Protein AF-A0A921B786-F1 (afdb_monomer_lite)

Foldseek 3Di:
DVVVVCVVCVQLVVQVVVCCVVPVDADPQLSVCSSVVHHSCVSPNDDPPPPPPPPPPPDPPPPPPPDDDDPPPDPPPPDDDDD

Structure (mmCIF, N/CA/C/O backbone):
data_AF-A0A921B786-F1
#
_entry.id   AF-A0A921B786-F1
#
loop_
_atom_site.group_PDB
_atom_site.id
_atom_site.type_symbol
_atom_site.label_atom_id
_atom_site.label_alt_id
_atom_site.label_comp_id
_atom_site.label_asym_id
_atom_site.label_entity_id
_atom_site.label_seq_id
_atom_site.pdbx_PDB_ins_code
_atom_site.Cartn_x
_atom_site.Cartn_y
_atom_site.Cartn_z
_atom_site.occupancy
_atom_site.B_iso_or_equiv
_atom_site.auth_seq_id
_atom_site.auth_comp_id
_atom_site.auth_asym_id
_atom_site.auth_atom_id
_atom_site.pdbx_PDB_model_num
ATOM 1 N N . MET A 1 1 ? -18.424 10.435 -1.668 1.00 65.62 1 MET A N 1
ATOM 2 C CA . MET A 1 1 ? -18.209 8.971 -1.634 1.00 65.62 1 MET A CA 1
ATOM 3 C C . MET A 1 1 ? -16.728 8.619 -1.571 1.00 65.62 1 MET A C 1
ATOM 5 O O . MET A 1 1 ? -16.349 8.038 -0.568 1.00 65.62 1 MET A O 1
ATOM 9 N N . ALA A 1 2 ? -15.883 9.057 -2.514 1.00 75.44 2 ALA A N 1
ATOM 10 C CA . ALA A 1 2 ? -14.431 8.804 -2.465 1.00 75.44 2 ALA A CA 1
ATOM 1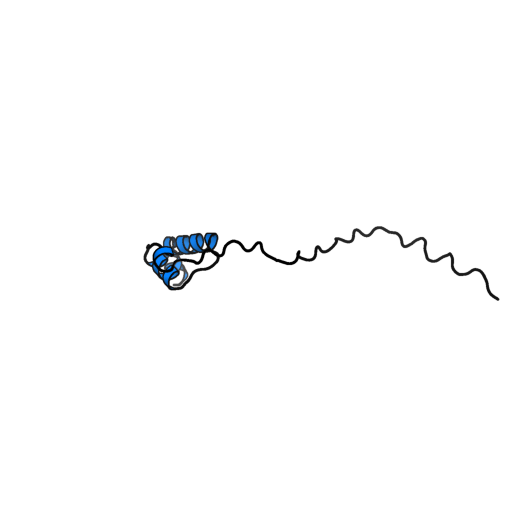1 C C . ALA A 1 2 ? -13.754 9.300 -1.169 1.00 75.44 2 ALA A C 1
ATOM 13 O O . ALA A 1 2 ? -13.092 8.529 -0.494 1.00 75.44 2 ALA A O 1
ATOM 14 N N . ASN A 1 3 ? -14.030 10.535 -0.732 1.00 77.12 3 ASN A N 1
ATOM 15 C CA . ASN A 1 3 ? -13.455 11.076 0.513 1.00 77.12 3 ASN A CA 1
ATOM 16 C C . ASN A 1 3 ? -13.843 10.311 1.790 1.00 77.12 3 ASN A C 1
ATOM 18 O O . ASN A 1 3 ? -13.155 10.437 2.795 1.00 77.12 3 ASN A O 1
ATOM 22 N N . LYS A 1 4 ? -14.962 9.573 1.782 1.00 82.69 4 LYS A N 1
ATOM 23 C CA . LYS A 1 4 ? -15.340 8.730 2.922 1.00 82.69 4 LYS A CA 1
ATOM 24 C C . LYS A 1 4 ? -14.547 7.425 2.882 1.00 82.69 4 LYS A C 1
ATOM 26 O O . LYS A 1 4 ? -13.955 7.067 3.883 1.00 82.69 4 LYS A O 1
ATOM 31 N N . LEU A 1 5 ? -14.471 6.800 1.709 1.00 80.50 5 LEU A N 1
ATOM 32 C CA . LEU A 1 5 ? -13.690 5.584 1.492 1.00 80.50 5 LEU A CA 1
ATOM 33 C C . LEU A 1 5 ? -12.206 5.790 1.836 1.00 80.50 5 LEU A C 1
ATOM 35 O O . LEU A 1 5 ? -11.625 4.971 2.527 1.00 80.50 5 LEU A O 1
ATOM 39 N N . LEU A 1 6 ? -11.622 6.924 1.437 1.00 78.44 6 LEU A N 1
ATOM 40 C CA . LEU A 1 6 ? -10.238 7.271 1.785 1.00 78.44 6 LEU A CA 1
ATOM 41 C C . LEU A 1 6 ? -10.026 7.443 3.297 1.00 78.44 6 LEU A C 1
ATOM 43 O O . LEU A 1 6 ? -8.968 7.101 3.802 1.00 78.44 6 LEU A O 1
ATOM 47 N N . LYS A 1 7 ? -11.026 7.966 4.020 1.00 83.50 7 LYS A N 1
ATOM 48 C CA . LYS A 1 7 ? -10.972 8.097 5.485 1.00 83.50 7 LYS A CA 1
ATOM 49 C C . LYS A 1 7 ? -11.169 6.770 6.206 1.00 83.50 7 LYS A C 1
ATOM 51 O O . LYS A 1 7 ? -10.624 6.594 7.283 1.00 83.50 7 LYS A O 1
ATOM 56 N N . ASP A 1 8 ? -11.980 5.881 5.639 1.00 88.31 8 ASP A N 1
ATOM 57 C CA . ASP A 1 8 ? -12.243 4.564 6.216 1.00 88.31 8 ASP A CA 1
ATOM 58 C C . ASP A 1 8 ? -11.010 3.634 6.094 1.00 88.31 8 ASP A C 1
ATOM 60 O O . ASP A 1 8 ? -10.934 2.655 6.830 1.00 88.31 8 ASP A O 1
ATOM 64 N N . HIS A 1 9 ? -10.055 3.962 5.208 1.00 87.56 9 HIS A N 1
ATOM 65 C CA . HIS A 1 9 ? -8.830 3.195 4.930 1.00 87.56 9 HIS A CA 1
ATOM 66 C C . HIS A 1 9 ? -7.533 3.989 5.200 1.00 87.56 9 HIS A C 1
ATOM 68 O O . HIS A 1 9 ? -6.534 3.837 4.494 1.00 87.56 9 HIS A O 1
ATOM 74 N N . ASP A 1 10 ? -7.555 4.912 6.167 1.00 89.25 10 ASP A N 1
ATOM 75 C CA . ASP A 1 10 ? -6.432 5.824 6.436 1.00 89.25 10 ASP A CA 1
ATOM 76 C C . ASP A 1 10 ? -5.121 5.087 6.761 1.00 89.25 10 ASP A C 1
ATOM 78 O O . ASP A 1 10 ? -4.064 5.440 6.238 1.00 89.25 10 ASP A O 1
ATOM 82 N N . LYS A 1 11 ? -5.207 4.019 7.555 1.00 92.81 11 LYS A N 1
ATOM 83 C CA . LYS A 1 11 ? -4.080 3.180 7.970 1.00 92.81 11 LYS A CA 1
ATOM 84 C C . LYS A 1 11 ? -3.437 2.455 6.803 1.00 92.81 11 LYS A C 1
ATOM 86 O O . LYS A 1 11 ? -2.214 2.414 6.716 1.00 92.81 11 LYS A O 1
ATOM 91 N N . GLU A 1 12 ? -4.243 1.882 5.915 1.00 94.50 12 GLU A N 1
ATOM 92 C CA . GLU A 1 12 ? -3.733 1.181 4.745 1.00 94.50 12 GLU A CA 1
ATOM 93 C C . GLU A 1 12 ? -3.034 2.165 3.798 1.00 94.50 12 GLU A C 1
ATOM 95 O O . GLU A 1 12 ? -1.962 1.860 3.278 1.00 94.50 12 GLU A O 1
ATOM 100 N N . PHE A 1 13 ? -3.569 3.381 3.635 1.00 93.00 13 PHE A N 1
ATOM 101 C CA . PHE A 1 13 ? -2.901 4.431 2.861 1.00 93.00 13 PHE A CA 1
ATOM 102 C C . PHE A 1 13 ? -1.589 4.899 3.489 1.00 93.00 13 PHE A C 1
ATOM 104 O O . PHE A 1 13 ? -0.625 5.123 2.758 1.00 93.00 13 PHE A O 1
ATOM 111 N N . GLU A 1 14 ? -1.531 5.041 4.812 1.00 95.12 14 GLU A N 1
ATOM 112 C CA . GLU A 1 14 ? -0.295 5.408 5.506 1.00 95.12 14 GLU A CA 1
ATOM 113 C C . GLU A 1 14 ? 0.771 4.316 5.363 1.00 95.12 14 GLU A C 1
ATOM 115 O O . GLU A 1 14 ? 1.930 4.624 5.086 1.00 95.12 14 GLU A O 1
ATOM 120 N N . ALA A 1 15 ? 0.375 3.044 5.428 1.00 96.38 15 ALA A N 1
ATOM 121 C CA . ALA A 1 15 ? 1.271 1.921 5.180 1.00 96.38 15 ALA A CA 1
ATOM 122 C C . ALA A 1 15 ? 1.771 1.879 3.724 1.00 96.38 15 ALA A C 1
ATOM 124 O O . ALA A 1 15 ? 2.967 1.698 3.496 1.00 96.38 15 ALA A O 1
ATOM 125 N N . ILE A 1 16 ? 0.895 2.111 2.737 1.00 96.00 16 ILE A N 1
ATOM 126 C CA . ILE A 1 16 ? 1.286 2.200 1.319 1.00 96.00 16 ILE A CA 1
ATOM 127 C C . ILE A 1 16 ? 2.259 3.364 1.098 1.00 96.00 16 ILE A C 1
ATOM 129 O O . ILE A 1 16 ? 3.265 3.206 0.410 1.00 96.00 16 ILE A O 1
ATOM 133 N N . ALA A 1 17 ? 1.978 4.533 1.680 1.00 95.44 17 ALA A N 1
ATOM 134 C CA . ALA A 1 17 ? 2.840 5.703 1.555 1.00 95.44 17 ALA A CA 1
ATOM 135 C C . ALA A 1 17 ? 4.209 5.472 2.208 1.00 95.44 17 ALA A C 1
ATOM 137 O O . ALA A 1 17 ? 5.226 5.809 1.608 1.00 95.44 17 ALA A O 1
ATOM 138 N N . GLY A 1 18 ? 4.241 4.867 3.400 1.00 95.94 18 GLY A N 1
ATOM 139 C CA . GLY A 1 18 ? 5.481 4.493 4.079 1.00 95.94 18 GLY A CA 1
ATOM 140 C C . GLY A 1 18 ? 6.323 3.536 3.239 1.00 95.94 18 GLY A C 1
ATOM 141 O O . GLY A 1 18 ? 7.499 3.796 3.010 1.00 95.94 18 GLY A O 1
ATOM 142 N N . PHE A 1 19 ? 5.697 2.497 2.685 1.00 95.81 19 PHE A N 1
ATOM 143 C CA . PHE A 1 19 ? 6.384 1.541 1.819 1.00 95.81 19 PHE A CA 1
ATOM 144 C C . PHE A 1 19 ? 6.971 2.207 0.565 1.00 95.81 19 PHE A C 1
ATOM 146 O O . PHE A 1 19 ? 8.134 1.996 0.229 1.00 95.81 19 PHE A O 1
ATOM 153 N N . LEU A 1 20 ? 6.201 3.073 -0.103 1.00 95.88 20 LEU A N 1
ATOM 154 C CA . LEU A 1 20 ? 6.662 3.795 -1.294 1.00 95.88 20 LEU A CA 1
ATOM 155 C C . LEU A 1 20 ? 7.765 4.820 -1.001 1.00 95.88 20 LEU A C 1
ATOM 157 O O . LEU A 1 20 ? 8.589 5.082 -1.874 1.00 95.88 20 LEU A O 1
ATOM 161 N N . LEU A 1 21 ? 7.812 5.390 0.205 1.00 95.62 21 LEU A N 1
ATOM 162 C CA . LEU A 1 21 ? 8.915 6.262 0.619 1.00 95.62 21 LEU A CA 1
ATOM 163 C C . LEU A 1 21 ? 10.235 5.496 0.764 1.00 95.62 21 LEU A C 1
ATOM 165 O O . LEU A 1 21 ? 11.293 6.072 0.520 1.00 95.62 21 LEU A O 1
ATOM 169 N N . GLU A 1 22 ? 10.180 4.224 1.157 1.00 93.88 22 GLU A N 1
ATOM 170 C CA . GLU A 1 22 ? 11.362 3.380 1.360 1.00 93.88 22 GLU A CA 1
ATOM 171 C C . GLU A 1 22 ? 11.824 2.685 0.073 1.00 93.88 22 GLU A C 1
ATOM 173 O O . GLU A 1 22 ? 13.026 2.505 -0.129 1.00 93.88 22 GLU A O 1
ATOM 178 N N . HIS A 1 23 ? 10.885 2.314 -0.802 1.00 92.00 23 HIS A N 1
ATOM 179 C CA . HIS A 1 23 ? 11.144 1.413 -1.928 1.00 92.00 23 HIS A CA 1
ATOM 180 C C . HIS A 1 23 ? 10.861 1.999 -3.319 1.00 92.00 23 HIS A C 1
ATOM 182 O O . HIS A 1 23 ? 11.097 1.308 -4.310 1.00 92.00 23 HIS A O 1
ATOM 188 N N . GLU A 1 24 ? 10.373 3.244 -3.407 1.00 91.12 24 GLU A N 1
ATOM 189 C CA . GLU A 1 24 ? 9.990 3.986 -4.630 1.00 91.12 24 GLU A CA 1
ATOM 190 C C . GLU A 1 24 ? 8.825 3.377 -5.434 1.00 91.12 24 GLU A C 1
ATOM 192 O O . GLU A 1 24 ? 7.976 4.100 -5.959 1.00 91.12 24 GLU A O 1
ATOM 197 N N . THR A 1 25 ? 8.752 2.052 -5.514 1.00 92.75 25 THR A N 1
ATOM 198 C CA . THR A 1 25 ? 7.795 1.285 -6.308 1.00 92.75 25 THR A CA 1
ATOM 199 C C . THR A 1 25 ? 7.077 0.248 -5.452 1.00 92.75 25 THR A C 1
ATOM 201 O O . THR A 1 25 ? 7.542 -0.138 -4.380 1.00 92.75 25 THR A O 1
ATOM 204 N N . ILE A 1 26 ? 5.905 -0.180 -5.922 1.00 95.56 26 ILE A N 1
ATOM 205 C CA . ILE A 1 26 ? 5.114 -1.235 -5.295 1.00 95.56 26 ILE A CA 1
ATOM 206 C C . ILE A 1 26 ? 4.476 -2.107 -6.374 1.00 95.56 26 ILE A C 1
ATOM 208 O O . ILE A 1 26 ? 3.839 -1.598 -7.301 1.00 95.56 26 ILE A O 1
ATOM 212 N N . ASP A 1 27 ? 4.627 -3.420 -6.236 1.00 95.62 27 ASP A N 1
ATOM 213 C CA . ASP A 1 27 ? 3.970 -4.396 -7.099 1.00 95.62 27 ASP A CA 1
ATOM 214 C C . ASP A 1 27 ? 2.539 -4.690 -6.635 1.00 95.62 27 ASP A C 1
ATOM 216 O O . ASP A 1 27 ? 2.148 -4.436 -5.493 1.00 95.62 27 ASP A O 1
ATOM 220 N N . PHE A 1 28 ? 1.742 -5.290 -7.520 1.00 96.50 28 PHE A N 1
ATOM 221 C CA . PHE A 1 28 ? 0.347 -5.624 -7.230 1.00 96.50 28 PHE A CA 1
ATOM 222 C C . PHE A 1 28 ? 0.183 -6.503 -5.978 1.00 96.50 28 PHE A C 1
ATOM 224 O O . PHE A 1 28 ? -0.625 -6.182 -5.106 1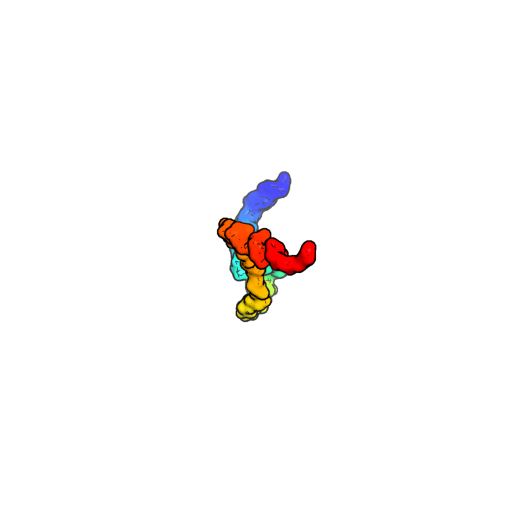.00 96.50 28 PHE A O 1
ATOM 231 N N . ASP A 1 29 ? 0.969 -7.576 -5.854 1.00 96.88 29 ASP A N 1
ATOM 232 C CA . ASP A 1 29 ? 0.860 -8.508 -4.723 1.00 96.88 29 ASP A CA 1
ATOM 233 C C . ASP A 1 29 ? 1.260 -7.850 -3.394 1.00 96.88 29 ASP A C 1
ATOM 235 O O . ASP A 1 29 ? 0.671 -8.131 -2.349 1.00 96.88 29 ASP A O 1
ATOM 239 N N . GLN A 1 30 ? 2.211 -6.915 -3.440 1.00 96.94 30 GLN A N 1
ATOM 240 C CA . GLN A 1 30 ? 2.632 -6.125 -2.284 1.00 96.94 30 GLN A CA 1
ATOM 241 C C . GLN A 1 30 ? 1.547 -5.133 -1.874 1.00 96.94 30 GLN A C 1
ATOM 243 O O . GLN A 1 30 ? 1.226 -5.024 -0.694 1.00 96.94 30 GLN A O 1
ATOM 248 N N . PHE A 1 31 ? 0.931 -4.452 -2.845 1.00 96.44 31 PHE A N 1
ATOM 249 C CA . PHE A 1 31 ? -0.190 -3.552 -2.592 1.00 96.44 31 PHE A CA 1
ATOM 250 C C . PHE A 1 31 ? -1.336 -4.290 -1.894 1.00 96.44 31 PHE A C 1
ATOM 252 O O . PHE A 1 31 ? -1.810 -3.842 -0.852 1.00 96.44 31 PHE A O 1
ATOM 259 N N . VAL A 1 32 ? -1.739 -5.454 -2.414 1.00 97.12 32 VAL A N 1
ATOM 260 C CA . VAL A 1 32 ? -2.784 -6.284 -1.795 1.00 97.12 32 VAL A CA 1
ATOM 261 C C . VAL A 1 32 ? -2.371 -6.747 -0.397 1.00 97.12 32 VAL A C 1
ATOM 263 O O . VAL A 1 32 ? -3.185 -6.690 0.521 1.00 97.12 32 VAL A O 1
ATOM 266 N N . ALA A 1 33 ? -1.113 -7.153 -0.204 1.00 96.88 33 ALA A N 1
ATOM 267 C CA . ALA A 1 33 ? -0.613 -7.549 1.109 1.00 96.88 33 ALA A CA 1
ATOM 268 C C . ALA A 1 33 ? -0.715 -6.414 2.139 1.00 96.88 33 ALA A C 1
ATOM 270 O O . ALA A 1 33 ? -1.151 -6.671 3.260 1.00 96.88 33 ALA A O 1
ATOM 271 N N . ILE A 1 34 ? -0.404 -5.169 1.760 1.00 96.31 34 ILE A N 1
ATOM 272 C CA . ILE A 1 34 ? -0.548 -4.011 2.653 1.00 96.31 34 ILE A CA 1
ATOM 273 C C . ILE A 1 34 ? -2.021 -3.751 2.990 1.00 96.31 34 ILE A C 1
ATOM 275 O O . ILE A 1 34 ? -2.338 -3.549 4.162 1.00 96.31 34 ILE A O 1
ATOM 279 N N . ILE A 1 35 ? -2.930 -3.811 2.007 1.00 95.00 35 ILE A N 1
ATOM 280 C CA . ILE A 1 35 ? -4.381 -3.685 2.253 1.00 95.00 35 ILE A CA 1
ATOM 281 C C . ILE A 1 35 ? -4.881 -4.775 3.221 1.00 95.00 35 ILE A C 1
ATOM 283 O O . ILE A 1 35 ? -5.725 -4.510 4.073 1.00 95.00 35 ILE A O 1
ATOM 287 N N . ASP A 1 36 ? -4.336 -5.988 3.127 1.00 95.31 36 ASP A N 1
ATOM 288 C CA . ASP A 1 36 ? -4.655 -7.117 4.008 1.00 95.31 36 ASP A CA 1
ATOM 289 C C . ASP A 1 36 ? -3.975 -7.042 5.394 1.00 95.31 36 ASP A C 1
ATOM 291 O O . ASP A 1 36 ? -4.182 -7.931 6.229 1.00 95.31 36 ASP A O 1
ATOM 295 N N . GLY A 1 37 ? -3.132 -6.035 5.648 1.00 94.62 37 GLY A N 1
ATOM 296 C CA . GLY A 1 37 ? -2.349 -5.910 6.882 1.00 94.62 37 GLY A CA 1
ATOM 297 C C . GLY A 1 37 ? -1.246 -6.967 7.031 1.00 94.62 37 GLY A C 1
ATOM 298 O O . GLY A 1 37 ? -0.884 -7.336 8.150 1.00 94.62 37 GLY A O 1
ATOM 299 N N . LYS A 1 38 ? -0.741 -7.494 5.914 1.00 96.62 38 LYS A N 1
ATOM 300 C CA . LYS A 1 38 ? 0.343 -8.483 5.835 1.00 96.62 38 LYS A CA 1
ATOM 301 C C . LYS A 1 38 ? 1.650 -7.821 5.406 1.00 96.62 38 LYS A C 1
ATOM 303 O O . LYS A 1 38 ? 1.671 -6.683 4.949 1.00 96.62 38 LYS A O 1
ATOM 308 N N . ASP A 1 39 ? 2.743 -8.567 5.535 1.00 94.81 39 ASP A N 1
ATOM 309 C CA . ASP A 1 39 ? 4.061 -8.118 5.090 1.00 94.81 39 ASP A CA 1
ATOM 310 C C . ASP A 1 39 ? 4.158 -8.133 3.545 1.00 94.81 39 ASP A C 1
ATOM 312 O O . ASP A 1 39 ? 4.051 -9.213 2.945 1.00 94.81 39 ASP A O 1
ATOM 316 N N . PRO A 1 40 ? 4.367 -6.973 2.889 1.00 95.12 40 PRO A N 1
ATOM 317 C CA . PRO A 1 40 ? 4.506 -6.892 1.436 1.00 95.12 40 PRO A CA 1
ATOM 318 C C . PRO A 1 40 ? 5.732 -7.633 0.893 1.00 95.12 40 PRO A C 1
ATOM 320 O O . PRO A 1 40 ? 5.650 -8.223 -0.184 1.00 95.12 40 PRO A O 1
ATOM 323 N N . LEU A 1 41 ? 6.849 -7.672 1.625 1.00 94.44 41 LEU A N 1
ATOM 324 C CA . LEU A 1 41 ? 8.093 -8.286 1.144 1.00 94.44 41 LEU A CA 1
ATOM 325 C C . LEU A 1 41 ? 8.041 -9.817 1.163 1.00 94.44 41 LEU A C 1
ATOM 327 O O . LEU A 1 41 ? 8.787 -10.472 0.436 1.00 94.44 41 LEU A O 1
ATOM 331 N N . LEU A 1 42 ? 7.141 -10.395 1.963 1.00 94.38 42 LEU A N 1
ATOM 332 C CA . LEU A 1 42 ? 6.852 -11.829 1.924 1.00 94.38 42 LEU A CA 1
ATOM 333 C C . LEU A 1 42 ? 5.935 -12.205 0.756 1.00 94.38 42 LEU A C 1
ATOM 335 O O . LEU A 1 42 ? 6.012 -13.333 0.272 1.00 94.38 42 LEU A O 1
ATOM 339 N N . ALA A 1 43 ? 5.063 -11.288 0.324 1.00 93.44 43 ALA A N 1
ATOM 340 C CA . ALA A 1 43 ? 4.151 -11.512 -0.796 1.00 93.44 43 ALA A CA 1
ATOM 341 C C . ALA A 1 43 ? 4.883 -11.444 -2.141 1.00 93.44 43 ALA A C 1
ATOM 343 O O . ALA A 1 43 ? 4.726 -12.334 -2.973 1.00 9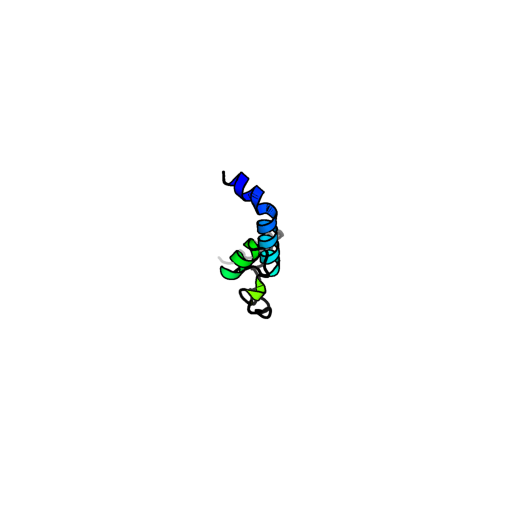3.44 43 ALA A O 1
ATOM 344 N N . SER A 1 44 ? 5.725 -10.425 -2.320 1.00 92.75 44 SER A N 1
ATOM 345 C CA . SER A 1 44 ? 6.670 -10.343 -3.430 1.00 92.75 44 SER A CA 1
ATOM 346 C C . SER A 1 44 ? 7.992 -9.776 -2.914 1.00 92.75 44 SER A C 1
ATOM 348 O O . SER A 1 44 ? 8.036 -8.612 -2.495 1.00 92.75 44 SER A O 1
ATOM 350 N N . PRO A 1 45 ? 9.073 -10.574 -2.904 1.00 88.44 45 PRO A N 1
ATOM 351 C CA . PRO A 1 45 ? 10.393 -10.090 -2.536 1.00 88.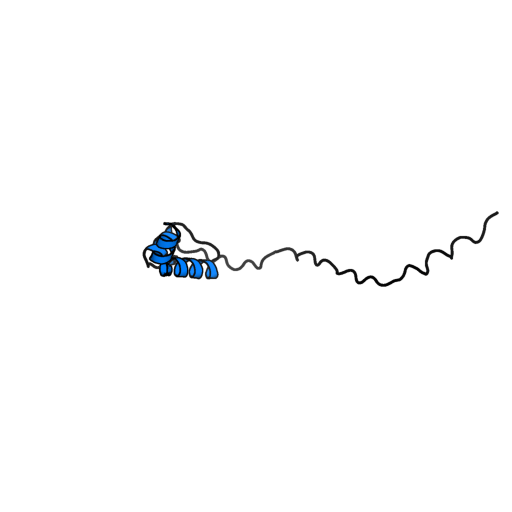44 45 PRO A CA 1
ATOM 352 C C . PRO A 1 45 ? 10.874 -9.055 -3.551 1.00 88.44 45 PRO A C 1
ATOM 354 O O . PRO A 1 45 ? 10.914 -9.332 -4.750 1.00 88.44 45 PRO A O 1
ATOM 357 N N . MET A 1 46 ? 11.301 -7.885 -3.080 1.00 82.19 46 MET A N 1
ATOM 358 C CA . MET A 1 46 ? 11.935 -6.912 -3.965 1.00 82.19 46 MET A CA 1
ATOM 359 C C . MET A 1 46 ? 13.370 -7.330 -4.249 1.00 82.19 46 MET A C 1
ATOM 361 O O . MET A 1 46 ? 14.130 -7.675 -3.338 1.00 82.19 46 MET A O 1
ATOM 365 N N . ALA A 1 47 ? 13.755 -7.264 -5.522 1.00 71.94 47 ALA A N 1
ATOM 366 C CA . ALA A 1 47 ? 15.161 -7.273 -5.871 1.00 71.94 47 ALA A CA 1
ATOM 367 C C . ALA A 1 47 ? 15.804 -6.051 -5.209 1.00 71.94 47 ALA A C 1
ATOM 369 O O . ALA A 1 47 ? 15.370 -4.919 -5.416 1.00 71.94 47 ALA A O 1
ATOM 370 N N . THR A 1 48 ? 16.822 -6.272 -4.380 1.00 64.75 48 THR A N 1
ATOM 371 C CA . THR A 1 48 ? 17.685 -5.177 -3.953 1.00 64.75 48 THR A CA 1
ATOM 372 C C . THR A 1 48 ? 18.475 -4.778 -5.187 1.00 64.75 48 THR A C 1
ATOM 374 O O . THR A 1 48 ? 19.503 -5.383 -5.490 1.00 64.75 48 THR A O 1
ATOM 377 N N . GLU A 1 49 ? 17.975 -3.801 -5.940 1.00 58.91 49 GLU A N 1
ATOM 378 C CA . GLU A 1 49 ? 18.834 -3.028 -6.821 1.00 58.91 49 GLU A CA 1
ATOM 379 C C . GLU A 1 49 ? 19.919 -2.484 -5.885 1.00 58.91 49 GLU A C 1
ATOM 381 O O . GLU A 1 49 ? 19.675 -1.609 -5.050 1.00 58.91 49 GLU A O 1
ATOM 386 N N . THR A 1 50 ? 21.116 -3.081 -5.919 1.00 59.22 50 THR A N 1
ATOM 387 C CA . THR A 1 50 ? 22.299 -2.410 -5.380 1.00 59.22 50 THR A CA 1
ATOM 388 C C . THR A 1 50 ? 22.242 -1.000 -5.931 1.00 59.22 50 THR A C 1
ATOM 390 O O . THR A 1 50 ? 21.992 -0.899 -7.134 1.00 59.22 50 THR A O 1
ATOM 393 N N . PRO A 1 51 ? 22.425 0.058 -5.121 1.00 56.59 51 PRO A N 1
ATOM 394 C CA . PRO A 1 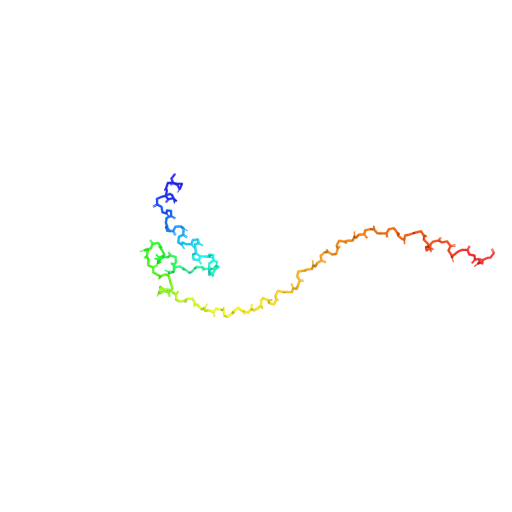51 ? 22.379 1.407 -5.643 1.00 56.59 51 PRO A CA 1
ATOM 395 C C . PRO A 1 51 ? 23.458 1.476 -6.714 1.00 56.59 51 PRO A C 1
ATOM 397 O O . PRO A 1 51 ? 24.646 1.598 -6.415 1.00 56.59 51 PRO A O 1
ATOM 400 N N . ASN A 1 52 ? 23.055 1.337 -7.974 1.00 53.00 52 ASN A N 1
ATOM 401 C CA . ASN A 1 52 ? 23.836 1.832 -9.069 1.00 53.00 52 ASN A CA 1
ATOM 402 C C . ASN A 1 52 ? 23.825 3.315 -8.772 1.00 53.00 52 ASN A C 1
ATOM 404 O O . ASN A 1 52 ? 22.792 3.968 -8.915 1.00 53.00 52 ASN A O 1
ATOM 408 N N . SER A 1 53 ? 24.940 3.798 -8.212 1.00 55.84 53 SER A N 1
ATOM 409 C CA . SER A 1 53 ? 25.266 5.213 -8.167 1.00 55.84 53 SER A CA 1
ATOM 410 C C . SER A 1 53 ? 24.738 5.793 -9.459 1.00 55.84 53 SER A C 1
ATOM 412 O O . SER A 1 53 ? 25.174 5.346 -10.520 1.00 55.84 53 SER A O 1
ATOM 414 N N . SER A 1 54 ? 23.729 6.658 -9.346 1.00 54.38 54 SER A N 1
ATOM 415 C CA . SER A 1 54 ? 23.091 7.258 -10.503 1.00 54.38 54 SER A CA 1
ATOM 416 C C . SER A 1 54 ? 24.212 7.763 -11.399 1.00 54.38 54 SER A C 1
ATOM 418 O O . SER A 1 54 ? 24.939 8.682 -11.016 1.00 54.38 54 SER A O 1
ATOM 420 N N . ASP A 1 55 ? 24.388 7.143 -12.565 1.00 56.22 55 ASP A N 1
ATOM 421 C CA . ASP A 1 55 ? 25.182 7.704 -13.657 1.00 56.22 55 ASP A CA 1
ATOM 422 C C . ASP A 1 55 ? 24.337 8.807 -14.315 1.00 56.22 55 ASP A C 1
ATOM 424 O O . ASP A 1 55 ? 24.223 8.902 -15.535 1.00 56.22 55 ASP A O 1
ATOM 428 N N . ASP A 1 56 ? 23.655 9.603 -13.478 1.00 58.53 56 ASP A N 1
ATOM 429 C CA . ASP A 1 56 ? 22.995 10.817 -13.891 1.00 58.53 56 ASP A CA 1
ATOM 430 C C . ASP A 1 56 ? 24.115 11.720 -14.394 1.00 58.53 56 ASP A C 1
ATOM 432 O O . ASP A 1 56 ? 24.990 12.124 -13.609 1.00 58.53 56 ASP A O 1
ATOM 436 N N . PRO A 1 57 ? 24.132 12.054 -15.694 1.00 61.22 57 PRO A N 1
ATOM 437 C CA . PRO A 1 57 ? 25.055 13.058 -16.171 1.00 61.22 57 PRO A CA 1
ATOM 438 C C . PRO A 1 57 ? 24.804 14.327 -15.348 1.00 61.22 57 PRO A C 1
ATOM 440 O O . PRO A 1 57 ? 23.645 14.671 -15.092 1.00 61.22 57 PRO A O 1
ATOM 443 N N . PRO A 1 58 ? 25.858 15.036 -14.903 1.00 65.50 58 PRO A N 1
ATOM 444 C CA . PRO A 1 58 ? 25.686 16.206 -14.060 1.00 65.50 58 PRO A CA 1
ATOM 445 C C . PRO A 1 58 ? 24.716 17.164 -14.746 1.00 65.50 58 PRO A C 1
ATOM 447 O O . PRO A 1 58 ? 24.959 17.605 -15.873 1.00 65.50 58 PRO A O 1
ATOM 450 N N . MET A 1 59 ? 23.602 17.456 -14.066 1.00 62.97 59 MET A N 1
ATOM 451 C CA . MET A 1 59 ? 22.603 18.402 -14.549 1.00 62.97 59 MET A CA 1
ATOM 452 C C . MET A 1 59 ? 23.341 19.685 -14.969 1.00 62.97 59 MET A C 1
ATOM 454 O O . MET A 1 59 ? 24.160 20.176 -14.179 1.00 62.97 59 MET A O 1
ATOM 458 N N . PRO A 1 60 ? 23.126 20.228 -16.184 1.00 58.84 60 PRO A N 1
ATOM 459 C CA . PRO A 1 60 ? 23.894 21.369 -16.653 1.00 58.84 60 PRO A CA 1
ATOM 460 C C . PRO A 1 60 ? 23.710 22.525 -15.675 1.00 58.84 60 PRO A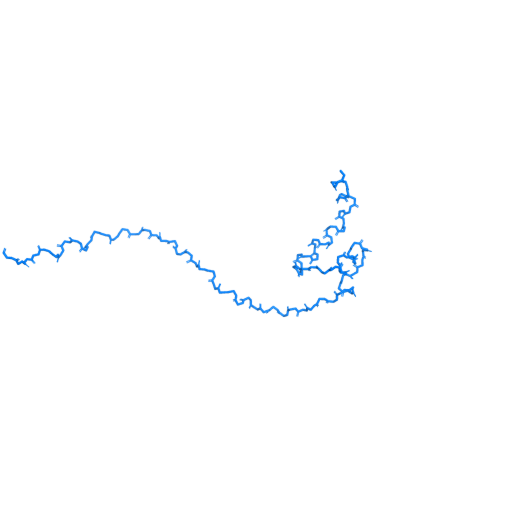 C 1
ATOM 462 O O . PRO A 1 60 ? 22.631 23.108 -15.574 1.00 58.84 60 PRO A O 1
ATOM 465 N N . GLN A 1 61 ? 24.761 22.856 -14.924 1.00 55.41 61 GLN A N 1
ATOM 466 C CA . GLN A 1 61 ? 24.754 24.036 -14.078 1.00 55.41 61 GLN A CA 1
ATOM 467 C C . GLN A 1 61 ? 24.615 25.243 -15.005 1.00 55.41 61 GLN A C 1
ATOM 469 O O . GLN A 1 61 ? 25.582 25.649 -15.653 1.00 55.41 61 GLN A O 1
ATOM 474 N N . MET A 1 62 ? 23.412 25.822 -15.081 1.00 56.31 62 MET A N 1
ATOM 475 C CA . MET A 1 62 ? 23.226 27.146 -15.661 1.00 56.31 62 MET A CA 1
ATOM 476 C C . MET A 1 62 ? 24.149 28.097 -14.903 1.00 56.31 62 MET A C 1
ATOM 478 O O . MET A 1 62 ? 23.898 28.466 -13.751 1.00 56.31 62 MET A O 1
ATOM 482 N N . LYS A 1 63 ? 25.261 28.466 -15.544 1.00 49.75 63 LYS A N 1
ATOM 483 C CA . LYS A 1 63 ? 26.144 29.513 -15.054 1.00 49.75 63 LYS A CA 1
ATOM 484 C C . LYS A 1 63 ? 25.296 30.775 -14.992 1.00 49.75 63 LYS A C 1
ATOM 486 O O . LYS A 1 63 ? 24.875 31.294 -16.018 1.00 49.75 63 LYS A O 1
ATOM 491 N N . ARG A 1 64 ? 25.019 31.256 -13.779 1.00 56.34 64 ARG A N 1
ATOM 492 C CA . ARG A 1 64 ? 24.515 32.613 -13.574 1.00 56.34 64 ARG A CA 1
ATOM 493 C C . ARG A 1 64 ? 25.588 33.556 -14.104 1.00 56.34 64 ARG A C 1
ATOM 495 O O . ARG A 1 64 ? 26.596 33.786 -13.435 1.00 56.34 64 ARG A O 1
ATOM 502 N N . GLU A 1 65 ? 25.392 34.039 -15.323 1.00 51.28 65 GLU A N 1
ATOM 503 C CA . GLU A 1 65 ? 26.199 35.094 -15.913 1.00 51.28 65 GLU A CA 1
ATOM 504 C C . GLU A 1 65 ? 26.023 36.343 -15.053 1.00 51.28 65 GLU A C 1
ATOM 506 O O . GLU A 1 65 ? 25.021 37.053 -15.104 1.00 51.28 65 GLU A O 1
ATOM 511 N N . ARG A 1 66 ? 26.999 36.574 -14.177 1.00 54.03 66 ARG A N 1
ATOM 512 C CA . ARG A 1 66 ? 27.165 37.856 -13.512 1.00 54.03 66 ARG A CA 1
ATOM 513 C C . ARG A 1 66 ? 27.676 38.802 -14.591 1.00 54.03 66 ARG A C 1
ATOM 515 O O . ARG A 1 66 ? 28.850 38.739 -14.943 1.00 54.03 66 ARG A O 1
ATOM 522 N N . SER A 1 67 ? 26.783 39.615 -15.146 1.00 54.75 67 SER A N 1
ATOM 523 C CA . SER A 1 67 ? 27.128 40.698 -16.061 1.00 54.75 67 SER A CA 1
ATOM 524 C C . SER A 1 67 ? 28.210 41.563 -15.415 1.00 54.75 67 SER A C 1
ATOM 526 O O . SER A 1 67 ? 27.958 42.247 -14.425 1.00 54.75 67 SER A O 1
ATOM 528 N N . THR A 1 68 ? 29.429 41.495 -15.940 1.00 48.50 68 THR A N 1
ATOM 529 C CA . THR A 1 68 ? 30.478 42.468 -15.647 1.00 48.50 68 THR A CA 1
ATOM 530 C C . THR A 1 68 ? 30.801 43.189 -16.936 1.00 48.50 68 THR A C 1
ATOM 532 O O . THR A 1 68 ? 31.369 42.610 -17.863 1.00 48.50 68 THR A O 1
ATOM 535 N N . ASP A 1 69 ? 30.392 44.451 -16.972 1.00 51.16 69 ASP A N 1
ATOM 536 C CA . ASP A 1 69 ? 30.788 45.475 -17.922 1.00 51.16 69 ASP A CA 1
ATOM 537 C C . ASP A 1 69 ? 32.258 45.348 -18.332 1.00 51.16 69 ASP A C 1
ATOM 539 O O . ASP A 1 69 ? 33.176 45.725 -17.606 1.00 51.16 69 ASP A O 1
ATOM 543 N N . THR A 1 70 ? 32.516 44.823 -19.526 1.00 51.59 70 THR A N 1
ATOM 544 C CA . THR A 1 70 ? 33.807 45.005 -20.203 1.00 51.59 70 THR A CA 1
ATOM 545 C C . THR A 1 70 ? 33.596 45.059 -21.715 1.00 51.59 70 THR A C 1
ATOM 547 O O . THR A 1 70 ? 34.210 44.325 -22.479 1.00 51.59 70 THR A O 1
ATOM 550 N N . GLN A 1 71 ? 32.707 45.949 -22.169 1.00 54.47 71 GLN A N 1
ATOM 551 C CA . GLN A 1 71 ? 32.588 46.313 -23.591 1.00 54.47 71 GLN A CA 1
ATOM 552 C C . GLN A 1 71 ? 33.152 47.704 -23.932 1.00 54.47 71 GLN A C 1
ATOM 554 O O . GLN A 1 71 ? 33.097 48.124 -25.083 1.00 54.47 71 GLN A O 1
ATOM 559 N N . ILE A 1 72 ? 33.797 48.403 -22.994 1.00 56.31 72 ILE A N 1
ATOM 560 C CA . ILE A 1 72 ? 34.446 49.700 -23.263 1.00 56.31 72 ILE A CA 1
ATOM 561 C C . ILE A 1 72 ? 35.966 49.517 -23.417 1.00 56.31 72 ILE A C 1
ATOM 563 O O . ILE A 1 72 ? 36.752 50.086 -22.667 1.00 56.31 72 ILE A O 1
ATOM 567 N N . ARG A 1 73 ? 36.438 48.681 -24.351 1.00 56.06 73 ARG A N 1
ATOM 568 C CA . ARG A 1 73 ? 37.863 48.771 -24.760 1.00 56.06 73 ARG A CA 1
ATOM 569 C C . ARG A 1 73 ? 38.212 48.265 -26.153 1.00 56.06 73 ARG A C 1
ATOM 571 O O . ARG A 1 73 ? 39.289 48.590 -26.635 1.00 56.06 73 ARG A O 1
ATOM 578 N N . SER A 1 74 ? 37.332 47.524 -26.824 1.00 54.75 74 SER A N 1
ATOM 579 C CA . SER A 1 74 ? 37.715 46.842 -28.071 1.00 54.75 74 SER A CA 1
ATOM 580 C C . SER A 1 74 ? 37.409 47.616 -29.370 1.00 54.75 74 SER A C 1
ATOM 582 O O . SER A 1 74 ? 37.961 47.286 -30.410 1.00 54.75 74 SER A O 1
ATOM 584 N N . LEU A 1 75 ? 36.616 48.699 -29.348 1.00 56.50 75 LEU A N 1
ATOM 585 C CA . LEU A 1 75 ? 36.123 49.342 -30.587 1.00 56.50 75 LEU A CA 1
ATOM 586 C C . LEU A 1 75 ? 36.797 50.663 -31.012 1.00 56.50 75 LEU A C 1
ATOM 588 O O . LEU A 1 75 ? 36.248 51.373 -31.851 1.00 56.50 75 LEU A O 1
ATOM 592 N N . LYS A 1 76 ? 37.982 51.023 -30.498 1.00 55.22 76 LYS A N 1
ATOM 593 C CA . LYS A 1 76 ? 38.678 52.259 -30.941 1.00 55.22 76 LYS A CA 1
ATOM 594 C C . LYS A 1 76 ? 40.113 52.095 -31.445 1.00 55.22 76 LYS A C 1
ATOM 596 O O . LYS A 1 76 ? 40.762 53.101 -31.700 1.00 55.22 76 LYS A O 1
ATOM 601 N N . SER A 1 77 ? 40.589 50.866 -31.651 1.00 56.56 77 SER A N 1
ATOM 602 C CA . SER A 1 77 ? 41.963 50.612 -32.120 1.00 56.56 77 SER A CA 1
ATOM 603 C C . SER A 1 77 ? 42.070 50.136 -33.579 1.00 56.56 77 SER A C 1
ATOM 605 O O . SER A 1 77 ? 43.080 49.540 -33.931 1.00 56.56 77 SER A O 1
ATOM 607 N N . LEU A 1 78 ? 41.059 50.363 -34.431 1.00 59.41 78 LEU A N 1
ATOM 608 C CA . LEU A 1 78 ? 41.052 49.813 -35.802 1.00 59.41 78 LEU A CA 1
ATOM 609 C C . LEU A 1 78 ? 40.623 50.778 -36.920 1.00 59.41 78 LEU A C 1
ATOM 611 O O . LEU A 1 78 ? 40.171 50.340 -37.972 1.00 59.41 78 LEU A O 1
ATOM 615 N N . ARG A 1 79 ? 40.792 52.091 -36.734 1.00 58.28 79 ARG A N 1
ATOM 616 C CA . ARG A 1 79 ? 40.835 53.035 -37.866 1.00 58.28 79 ARG A CA 1
ATOM 617 C C . ARG A 1 79 ? 41.913 54.088 -37.646 1.00 58.28 79 ARG A C 1
ATOM 619 O O . ARG A 1 79 ? 41.618 55.236 -37.330 1.00 58.28 79 ARG A O 1
ATOM 626 N N . ALA A 1 80 ? 43.153 53.654 -37.800 1.00 53.28 80 ALA A N 1
ATOM 627 C CA . ALA A 1 80 ? 44.196 54.477 -38.383 1.00 53.28 80 ALA A CA 1
ATOM 628 C C . ALA A 1 80 ? 44.731 53.696 -39.590 1.00 53.28 80 ALA A C 1
ATOM 630 O O . ALA A 1 80 ? 44.912 52.486 -39.489 1.00 53.28 80 ALA A O 1
ATOM 631 N N . ASP A 1 81 ? 44.913 54.428 -40.686 1.00 48.72 81 ASP A N 1
ATOM 632 C CA . ASP A 1 81 ? 45.683 54.078 -41.882 1.00 48.72 81 ASP A CA 1
ATOM 633 C C . ASP A 1 81 ? 44.985 53.182 -42.923 1.00 48.72 81 ASP A C 1
ATOM 635 O O . ASP A 1 81 ? 44.923 51.965 -42.800 1.00 48.72 81 ASP A O 1
ATOM 639 N N . GLU A 1 82 ? 44.416 53.819 -43.958 1.00 45.41 82 GLU A N 1
ATOM 640 C CA . GLU A 1 82 ? 44.940 53.774 -45.342 1.00 45.41 82 GLU A CA 1
ATOM 641 C C . GLU A 1 82 ? 43.945 54.424 -46.333 1.00 45.41 82 GLU A C 1
ATOM 643 O O . GLU A 1 82 ? 42.940 53.823 -46.716 1.00 45.41 82 GLU A O 1
ATOM 648 N N . ASN A 1 83 ? 44.230 55.686 -46.698 1.00 39.38 83 ASN A N 1
ATOM 649 C CA . ASN A 1 83 ? 44.302 56.261 -48.059 1.00 39.38 83 ASN A CA 1
ATOM 650 C C . ASN A 1 83 ? 43.949 57.756 -48.083 1.00 39.38 83 ASN A C 1
ATOM 652 O O . ASN A 1 83 ? 42.743 58.092 -48.029 1.00 39.38 83 ASN A O 1
#

Secondary structure (DSSP, 8-state):
-HHHHHHHTHHHHHHHHHHHHHHS---HHHHHHHHTTS-HHHHSPPP---------PPP------------SSSSSSS-----

pLDDT: mean 75.56, std 18.91, range [39.38, 97.12]

Radius of gyration: 30.22 Å; chains: 1; bounding box: 64×68×56 Å

Sequence (83 aa):
MANKLLKDHDKEFEAIAGFLLEHETIDFDQFVAIIDGKDPLLASPMATETPNSSDDPPMPQMKRERSTDTQIRSLKSLRADEN